Protein AF-A0A523SPB5-F1 (afdb_monomer)

Structure (mmCIF, N/CA/C/O backbone):
data_AF-A0A523SPB5-F1
#
_entry.id  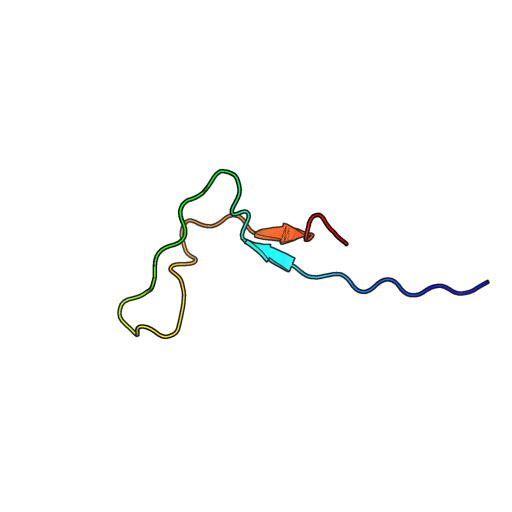 AF-A0A523SPB5-F1
#
loop_
_atom_site.group_PDB
_atom_site.id
_atom_site.type_symbol
_atom_site.label_atom_id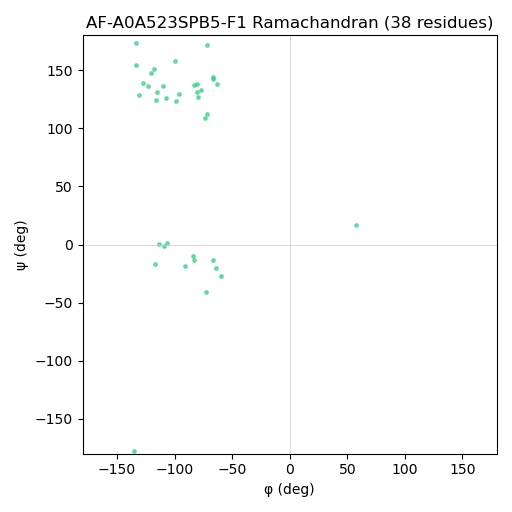
_atom_site.label_alt_id
_atom_site.label_c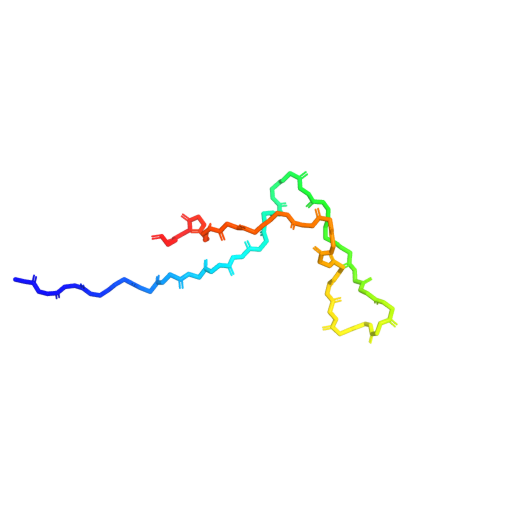omp_id
_atom_site.label_asym_id
_atom_site.label_entity_id
_atom_site.label_seq_id
_atom_site.pdbx_PDB_ins_code
_atom_site.Cartn_x
_atom_site.Cartn_y
_atom_site.Cartn_z
_atom_site.occupancy
_atom_site.B_iso_or_equiv
_atom_site.auth_seq_id
_atom_site.auth_comp_id
_atom_site.auth_asym_id
_atom_site.auth_atom_id
_atom_site.pdbx_PDB_model_num
ATOM 1 N N . MET A 1 1 ? 18.581 -2.375 -26.288 1.00 77.69 1 MET A N 1
ATOM 2 C CA . MET A 1 1 ? 18.619 -1.570 -25.050 1.00 77.69 1 MET A CA 1
ATOM 3 C C . MET A 1 1 ? 17.693 -2.252 -24.069 1.00 77.69 1 MET A C 1
ATOM 5 O O . MET A 1 1 ? 16.554 -2.490 -24.444 1.00 77.69 1 MET A O 1
ATOM 9 N N . ASN A 1 2 ? 18.185 -2.631 -22.892 1.00 93.69 2 ASN A N 1
ATOM 10 C CA . ASN A 1 2 ? 17.381 -3.328 -21.888 1.00 93.69 2 ASN A CA 1
ATOM 11 C C . ASN A 1 2 ? 17.095 -2.349 -20.752 1.00 93.69 2 ASN A C 1
ATOM 13 O O . ASN A 1 2 ? 18.034 -1.754 -20.225 1.00 93.69 2 ASN A O 1
ATOM 17 N N . ILE A 1 3 ? 15.820 -2.172 -20.412 1.00 93.50 3 ILE A N 1
ATOM 18 C CA . ILE A 1 3 ? 15.364 -1.334 -19.300 1.00 93.50 3 ILE A CA 1
ATOM 19 C C . ILE A 1 3 ? 14.539 -2.220 -18.372 1.00 93.50 3 ILE A C 1
ATOM 21 O O . ILE A 1 3 ? 13.722 -3.010 -18.841 1.00 93.50 3 ILE A O 1
ATOM 25 N N . ALA A 1 4 ? 14.763 -2.077 -17.070 1.00 94.81 4 ALA A N 1
ATOM 26 C CA . ALA A 1 4 ? 13.906 -2.634 -16.035 1.00 94.81 4 ALA A CA 1
ATOM 27 C C . ALA A 1 4 ? 13.172 -1.482 -15.341 1.00 94.81 4 ALA A C 1
ATOM 29 O O . ALA A 1 4 ? 13.790 -0.458 -15.047 1.00 94.81 4 ALA A O 1
ATOM 30 N N . VAL A 1 5 ? 11.875 -1.660 -15.095 1.00 96.31 5 VAL A N 1
ATOM 31 C CA . VAL A 1 5 ? 11.030 -0.705 -14.369 1.00 96.31 5 VAL A CA 1
ATOM 32 C C . VAL A 1 5 ? 10.551 -1.396 -13.101 1.00 96.31 5 VAL A C 1
ATOM 34 O O . VAL A 1 5 ? 10.012 -2.503 -13.158 1.00 96.31 5 VAL A O 1
ATOM 37 N N . CYS A 1 6 ? 10.813 -0.771 -11.958 1.00 97.56 6 CYS A N 1
ATOM 38 C CA . CYS A 1 6 ? 10.291 -1.231 -10.682 1.00 97.56 6 CYS A CA 1
ATOM 39 C C . CYS A 1 6 ? 8.855 -0.737 -10.554 1.00 97.56 6 CYS A C 1
ATOM 41 O O . CYS A 1 6 ? 8.615 0.441 -10.769 1.00 97.56 6 CYS A O 1
ATOM 43 N N . ILE A 1 7 ? 7.940 -1.633 -10.197 1.00 97.38 7 ILE A N 1
ATOM 44 C CA . ILE A 1 7 ? 6.534 -1.304 -9.963 1.00 97.38 7 ILE A CA 1
ATOM 45 C C . ILE A 1 7 ? 6.153 -1.673 -8.533 1.00 97.38 7 ILE A C 1
ATOM 47 O O . ILE A 1 7 ? 6.649 -2.662 -7.977 1.00 97.38 7 ILE A O 1
ATOM 51 N N . LYS A 1 8 ? 5.245 -0.906 -7.944 1.00 97.94 8 L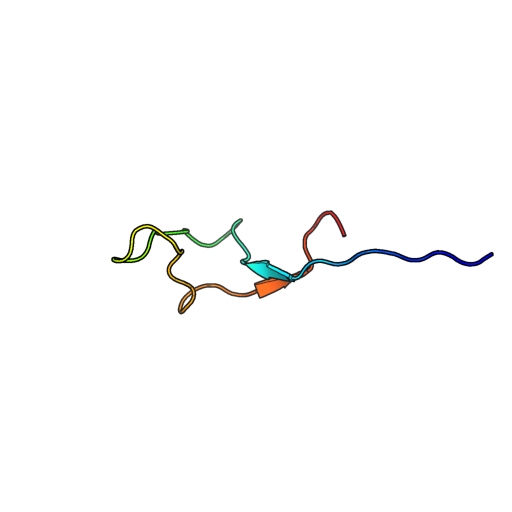YS A N 1
ATOM 52 C CA . LYS A 1 8 ? 4.743 -1.086 -6.591 1.00 97.94 8 LYS A CA 1
ATOM 53 C C . LYS A 1 8 ? 3.223 -1.036 -6.598 1.00 97.94 8 LYS A C 1
ATOM 55 O O . LYS A 1 8 ? 2.607 -0.087 -7.063 1.00 97.94 8 LYS A O 1
ATOM 60 N N . ARG A 1 9 ? 2.614 -2.056 -5.996 1.00 96.62 9 ARG A N 1
ATOM 61 C CA . ARG A 1 9 ? 1.184 -2.058 -5.678 1.00 96.62 9 ARG A CA 1
ATOM 62 C C . ARG A 1 9 ? 0.951 -1.252 -4.401 1.00 96.62 9 ARG A C 1
ATOM 64 O O . ARG A 1 9 ? 1.593 -1.530 -3.386 1.00 96.62 9 ARG A O 1
ATOM 71 N N . VAL A 1 10 ? 0.045 -0.283 -4.441 1.00 95.25 10 VAL A N 1
ATOM 72 C CA . VAL A 1 10 ? -0.299 0.603 -3.318 1.00 95.25 10 VAL A CA 1
ATOM 73 C C . VAL A 1 10 ? -1.820 0.719 -3.174 1.00 95.25 10 VAL A C 1
ATOM 75 O O . VAL A 1 10 ? -2.531 0.493 -4.152 1.00 95.25 10 VAL A O 1
ATOM 78 N N . PRO A 1 11 ? -2.349 1.017 -1.974 1.00 95.00 11 PRO A N 1
ATOM 79 C CA . PRO A 1 11 ? -3.754 1.381 -1.844 1.00 95.00 11 PRO A CA 1
ATOM 80 C C . PRO A 1 11 ? -4.012 2.722 -2.543 1.00 95.00 11 PRO A C 1
ATOM 82 O O . PRO A 1 11 ? -3.178 3.623 -2.469 1.00 95.00 11 PRO A O 1
ATOM 85 N N . GLU A 1 12 ? -5.162 2.857 -3.196 1.00 91.81 12 GLU A N 1
ATOM 86 C CA . GLU A 1 12 ? -5.640 4.122 -3.750 1.00 91.81 12 GLU A CA 1
ATOM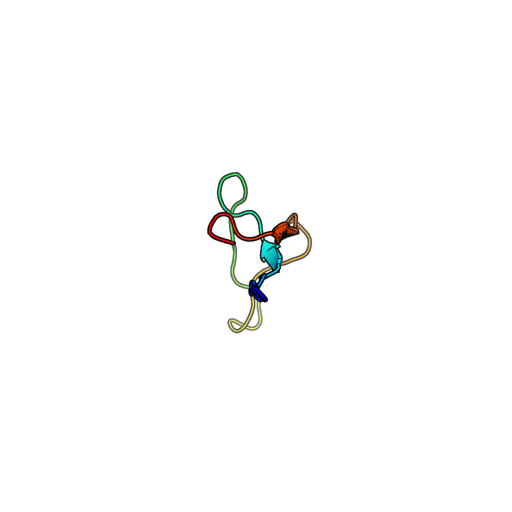 87 C C . GLU A 1 12 ? -6.071 5.031 -2.596 1.00 91.81 12 GLU A C 1
ATOM 89 O O . GLU A 1 12 ? -7.035 4.740 -1.888 1.00 91.81 12 GLU A O 1
ATOM 94 N N . THR A 1 13 ? -5.331 6.116 -2.380 1.00 91.62 13 THR A N 1
ATOM 95 C CA . THR A 1 13 ? -5.538 7.043 -1.256 1.00 91.62 13 THR A CA 1
ATOM 96 C C . THR A 1 13 ? -6.100 8.398 -1.677 1.00 91.62 13 THR A C 1
ATOM 98 O O . THR A 1 13 ? -6.313 9.254 -0.824 1.00 91.62 13 THR A O 1
ATOM 101 N N . THR A 1 14 ? -6.323 8.620 -2.972 1.00 87.44 14 THR A N 1
ATOM 102 C CA . THR A 1 14 ? -6.853 9.881 -3.513 1.00 87.44 14 THR A CA 1
ATOM 103 C C . THR A 1 14 ? -8.334 10.039 -3.184 1.00 87.44 14 THR A C 1
ATOM 105 O O . THR A 1 14 ? -8.769 11.117 -2.789 1.00 87.44 14 THR A O 1
ATOM 108 N N . GLU A 1 15 ? -9.094 8.944 -3.281 1.00 81.25 15 GLU A N 1
ATOM 109 C CA . GLU A 1 15 ? -10.556 8.928 -3.102 1.00 81.25 15 GLU A CA 1
ATOM 110 C C . GLU A 1 15 ? -11.007 8.144 -1.852 1.00 81.25 15 GLU A C 1
ATOM 112 O O . GLU A 1 15 ? -12.203 8.034 -1.579 1.00 81.25 15 GLU A O 1
ATOM 117 N N . ALA A 1 16 ? -10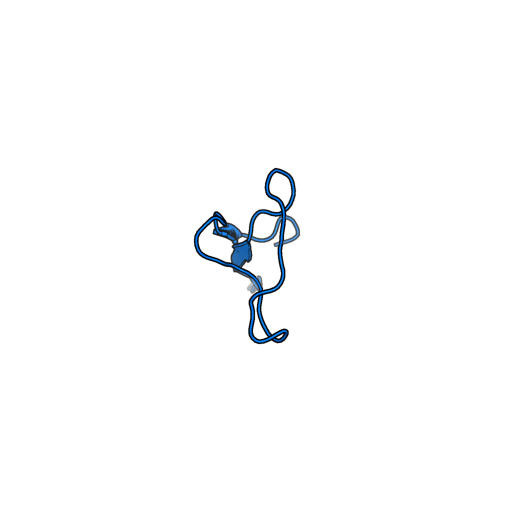.070 7.585 -1.075 1.00 84.44 16 ALA A N 1
ATOM 118 C CA . ALA A 1 16 ? -10.369 6.760 0.095 1.00 84.44 16 ALA A CA 1
ATOM 119 C C . ALA A 1 16 ? -9.626 7.238 1.349 1.00 84.44 16 ALA A C 1
ATOM 121 O O . ALA A 1 16 ? -8.443 7.577 1.315 1.00 84.44 16 ALA A O 1
ATOM 122 N N . ALA A 1 17 ? -10.326 7.230 2.486 1.00 86.88 17 ALA A N 1
ATOM 123 C CA . ALA A 1 17 ? -9.735 7.558 3.776 1.00 86.88 17 ALA A CA 1
ATOM 124 C C . ALA A 1 17 ? -8.911 6.380 4.315 1.00 86.88 17 ALA A C 1
ATOM 126 O O . ALA A 1 17 ? -9.391 5.249 4.367 1.00 86.88 17 ALA A O 1
ATOM 127 N N . VAL A 1 18 ? -7.694 6.665 4.780 1.00 92.38 18 VAL A N 1
ATOM 128 C CA . VAL A 1 18 ? -6.818 5.681 5.427 1.00 92.38 18 VAL A CA 1
ATOM 129 C C . VAL A 1 18 ? -6.930 5.822 6.943 1.00 92.38 18 VAL A C 1
ATOM 131 O O . VAL A 1 18 ? -6.685 6.897 7.491 1.00 92.38 18 VAL A O 1
ATOM 134 N N . SER A 1 19 ? -7.284 4.736 7.627 1.00 92.81 19 SER A N 1
ATOM 135 C CA . SER A 1 19 ? -7.371 4.665 9.088 1.00 92.81 19 SER A CA 1
ATOM 136 C C . SER A 1 19 ? -6.390 3.640 9.654 1.00 92.81 19 SER A C 1
ATOM 138 O O . SER A 1 19 ? -6.030 2.671 8.987 1.00 92.81 19 SER A O 1
ATOM 140 N N . ILE A 1 20 ? -5.939 3.876 10.887 1.00 94.44 20 ILE A N 1
ATOM 141 C CA . ILE A 1 20 ? -5.032 2.982 11.616 1.00 94.44 20 ILE A CA 1
ATOM 142 C C . ILE A 1 20 ? -5.857 1.873 12.276 1.00 94.44 20 ILE A C 1
ATOM 144 O O . ILE A 1 20 ? -6.932 2.135 12.822 1.00 94.44 20 ILE A O 1
ATOM 148 N N . ASP A 1 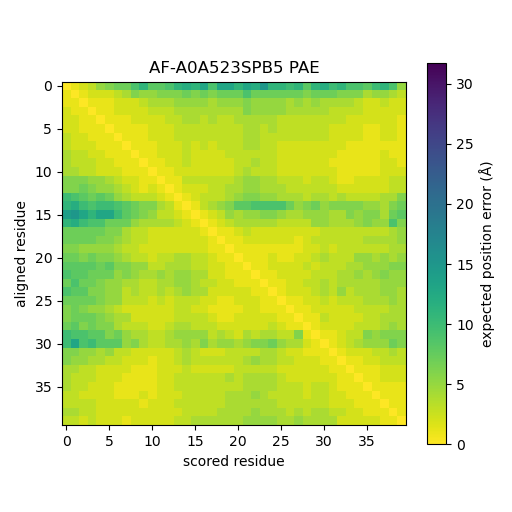21 ? -5.365 0.639 12.210 1.00 93.69 21 ASP A N 1
ATOM 149 C CA . ASP A 1 21 ? -6.003 -0.512 12.841 1.00 93.69 21 ASP A CA 1
ATOM 150 C C . ASP A 1 21 ? -5.871 -0.489 14.378 1.00 93.69 21 ASP A C 1
ATOM 152 O O . ASP A 1 21 ? -5.130 0.296 14.968 1.00 93.69 21 ASP A O 1
ATOM 156 N N . SER A 1 22 ? -6.565 -1.395 15.070 1.00 94.94 22 SER A N 1
ATOM 157 C CA . SER A 1 22 ? -6.500 -1.476 16.539 1.00 94.94 22 SER A CA 1
ATOM 158 C C . SER A 1 22 ? -5.136 -1.911 17.087 1.00 94.94 22 SER A C 1
ATOM 160 O O . SER A 1 22 ? -4.919 -1.843 18.295 1.00 94.94 22 SER A O 1
ATOM 162 N N . SER A 1 23 ? -4.246 -2.430 16.236 1.00 95.75 23 SER A N 1
ATOM 163 C CA . SER A 1 23 ? -2.892 -2.814 16.640 1.00 95.75 23 SER A CA 1
ATOM 164 C C . SER A 1 23 ? -1.916 -1.633 16.634 1.00 95.75 23 SER A C 1
ATOM 166 O O . SER A 1 23 ? -0.801 -1.782 17.137 1.00 95.75 23 SER A O 1
ATOM 168 N N . GLU A 1 24 ? -2.332 -0.487 16.080 1.00 93.69 24 GLU A N 1
ATOM 169 C CA . GLU A 1 24 ? -1.527 0.718 15.847 1.00 93.69 24 GLU A CA 1
ATOM 170 C C . GLU A 1 24 ? -0.283 0.484 14.972 1.00 93.69 24 GLU A C 1
ATOM 172 O O . GLU A 1 24 ? 0.643 1.297 14.947 1.00 93.69 24 GLU A O 1
ATOM 177 N N . LYS A 1 25 ? -0.237 -0.635 14.244 1.00 96.12 25 LYS A N 1
ATOM 178 C CA . LYS A 1 25 ? 0.910 -1.024 13.406 1.00 96.12 25 LYS A CA 1
ATOM 179 C C . LYS A 1 25 ? 0.569 -1.106 11.928 1.00 96.12 25 LYS A C 1
ATOM 181 O O . LYS A 1 25 ? 1.486 -1.106 11.107 1.00 96.12 25 LYS A O 1
ATOM 186 N N . HIS A 1 26 ? -0.716 -1.176 11.596 1.00 94.00 26 HIS A N 1
ATOM 187 C CA . HIS A 1 26 ? -1.192 -1.325 10.230 1.00 94.00 26 HIS A CA 1
ATOM 188 C C . HIS A 1 26 ? -2.330 -0.349 9.936 1.00 94.00 26 HIS A C 1
ATOM 190 O O . HIS A 1 26 ? -2.818 0.365 10.813 1.00 94.00 26 HIS A O 1
ATOM 196 N N . ILE A 1 27 ? -2.731 -0.312 8.670 1.00 93.44 27 ILE A N 1
ATOM 197 C CA . ILE A 1 27 ? -3.933 0.391 8.232 1.00 93.44 27 ILE A CA 1
ATOM 198 C C . ILE A 1 27 ? -5.075 -0.607 8.064 1.00 93.44 27 ILE A C 1
ATOM 200 O O . ILE A 1 27 ? -4.842 -1.799 7.869 1.00 93.44 27 ILE A O 1
ATOM 204 N N . VAL A 1 28 ? -6.308 -0.118 8.118 1.00 93.25 28 VAL A N 1
ATOM 205 C CA . VAL A 1 28 ? -7.480 -0.930 7.785 1.00 93.25 28 VAL A CA 1
ATOM 206 C C . VAL A 1 28 ? -7.525 -1.130 6.268 1.00 93.25 28 VAL A C 1
ATOM 208 O O . VAL A 1 28 ? -7.787 -0.191 5.520 1.00 93.25 28 VAL A O 1
ATOM 211 N N . GLU A 1 29 ? -7.249 -2.350 5.806 1.00 91.94 29 GLU A N 1
ATOM 212 C CA . GLU A 1 29 ? -7.133 -2.661 4.372 1.00 91.94 29 GLU A CA 1
ATOM 213 C C . GLU A 1 29 ? -8.454 -3.106 3.722 1.00 91.94 29 GLU A C 1
ATOM 215 O O . GLU A 1 29 ? -8.576 -3.043 2.501 1.00 91.94 29 GLU A O 1
ATOM 220 N N . GLU A 1 30 ? -9.466 -3.529 4.494 1.00 87.81 30 GLU A N 1
ATOM 221 C CA . GLU A 1 30 ? -10.682 -4.167 3.948 1.00 87.81 30 GLU A CA 1
ATOM 222 C C . GLU A 1 30 ? -11.531 -3.255 3.047 1.00 87.81 30 GLU A C 1
ATOM 224 O O . GLU A 1 30 ? -12.343 -3.747 2.264 1.00 87.81 30 GLU A O 1
ATOM 229 N N . GLN A 1 31 ? -11.360 -1.936 3.158 1.00 83.31 31 GLN A N 1
ATOM 230 C CA . GLN A 1 31 ? -12.086 -0.938 2.365 1.00 83.31 31 GLN A CA 1
ATOM 231 C C . GLN A 1 31 ? -11.224 -0.276 1.285 1.00 83.31 31 GLN A C 1
ATOM 233 O O . GLN A 1 31 ? -11.712 0.600 0.572 1.00 83.31 31 GLN A O 1
ATOM 238 N N . LEU A 1 32 ? -9.956 -0.674 1.153 1.00 91.19 32 LEU A N 1
ATOM 239 C CA . LEU A 1 32 ? -9.025 -0.049 0.221 1.00 91.19 32 LEU A CA 1
ATOM 240 C C . LEU A 1 32 ? -8.965 -0.829 -1.091 1.00 91.19 32 LEU A C 1
ATOM 242 O O . LEU A 1 32 ? -8.754 -2.043 -1.125 1.00 91.19 32 LEU A O 1
ATOM 246 N N . VAL A 1 33 ? -9.117 -0.104 -2.196 1.00 92.75 33 VAL A N 1
ATOM 247 C CA . VAL A 1 33 ? -8.773 -0.603 -3.529 1.00 92.75 33 VAL A CA 1
ATOM 248 C C . VAL A 1 33 ? -7.265 -0.461 -3.692 1.00 92.75 33 VAL A C 1
ATOM 250 O O . VAL A 1 33 ? -6.699 0.544 -3.282 1.00 92.75 33 VAL A O 1
ATOM 253 N N . PHE A 1 34 ? -6.604 -1.463 -4.266 1.00 93.69 34 PHE A N 1
ATOM 254 C CA . PHE A 1 34 ? -5.161 -1.426 -4.505 1.00 93.69 34 PHE A CA 1
ATOM 255 C C . PHE A 1 34 ? -4.873 -1.449 -6.000 1.00 93.69 34 PHE A C 1
ATOM 257 O O . PHE A 1 34 ? -5.358 -2.348 -6.6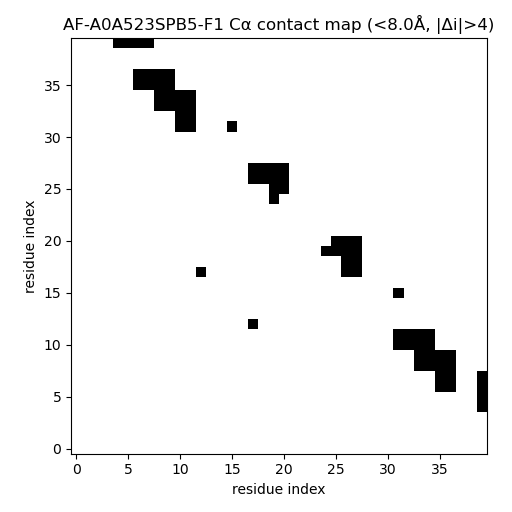92 1.00 93.69 34 PHE A O 1
ATOM 264 N N . ASP A 1 35 ? -4.016 -0.537 -6.445 1.00 94.81 35 ASP A N 1
ATOM 265 C CA . ASP A 1 35 ? -3.603 -0.366 -7.839 1.00 94.81 35 ASP A CA 1
ATOM 266 C C . ASP A 1 35 ? -2.074 -0.164 -7.942 1.00 94.81 35 ASP A C 1
ATOM 268 O O . ASP A 1 35 ? -1.350 -0.271 -6.943 1.00 94.81 35 ASP A O 1
ATOM 272 N N . ILE A 1 36 ? -1.557 0.052 -9.151 1.00 96.31 36 ILE A N 1
ATOM 273 C CA . ILE A 1 36 ? -0.175 0.479 -9.383 1.00 96.31 36 ILE A CA 1
ATOM 274 C C . ILE A 1 36 ? 0.042 1.894 -8.837 1.00 96.31 36 ILE A C 1
ATOM 276 O O . ILE A 1 36 ? -0.855 2.734 -8.869 1.00 96.31 36 ILE A O 1
ATOM 280 N N . ASN A 1 37 ? 1.227 2.157 -8.290 1.00 95.12 37 ASN A N 1
ATOM 281 C CA . ASN A 1 37 ? 1.575 3.500 -7.855 1.00 95.12 37 ASN A CA 1
ATOM 282 C C . ASN A 1 37 ? 1.609 4.456 -9.051 1.00 95.12 37 ASN A C 1
ATOM 284 O O . ASN A 1 37 ? 2.172 4.123 -10.082 1.00 95.12 37 ASN A O 1
ATOM 288 N N . GLU A 1 38 ? 1.071 5.661 -8.883 1.00 92.44 38 GLU A N 1
ATOM 289 C CA . GLU A 1 38 ? 1.000 6.661 -9.956 1.00 92.44 38 GLU A CA 1
ATOM 290 C C . GL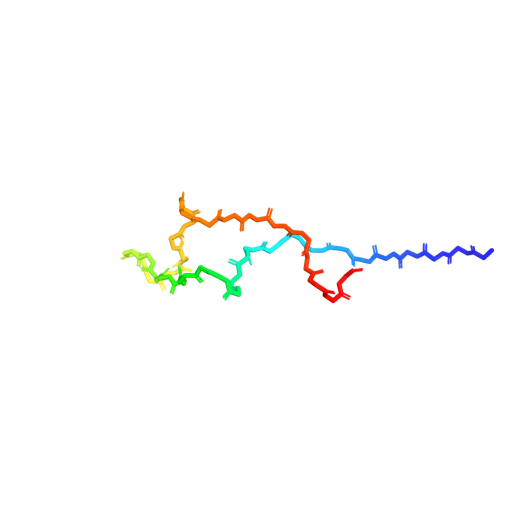U A 1 38 ? 2.375 7.066 -10.522 1.00 92.44 38 GLU A C 1
ATOM 292 O O . GLU A 1 38 ? 2.474 7.487 -11.673 1.00 92.44 38 GLU A O 1
ATOM 297 N N . ALA A 1 39 ? 3.442 6.958 -9.724 1.00 93.50 39 ALA A N 1
ATOM 298 C CA . ALA A 1 39 ? 4.795 7.290 -10.161 1.00 93.50 39 ALA A CA 1
ATOM 299 C C . ALA A 1 39 ? 5.502 6.154 -10.924 1.00 93.50 39 ALA A C 1
ATOM 301 O O . ALA A 1 39 ? 6.559 6.412 -11.509 1.00 93.50 39 ALA A O 1
ATOM 302 N N . ASP A 1 40 ? 4.956 4.934 -10.881 1.00 92.50 40 ASP A N 1
ATOM 303 C CA . ASP A 1 40 ? 5.488 3.754 -11.572 1.00 92.50 40 ASP A CA 1
ATOM 304 C C . ASP A 1 40 ? 4.856 3.594 -12.967 1.00 92.50 40 ASP A C 1
ATOM 306 O O . ASP A 1 40 ? 5.619 3.315 -13.925 1.00 92.50 40 ASP A O 1
#

Solvent-accessible surface area (backbone atoms only — not comparable to full-atom values): 2887 Å² total; per-residue (Å²): 137,90,84,87,82,79,76,50,82,37,67,54,62,90,90,43,88,85,48,72,33,98,82,74,78,50,62,60,59,93,85,54,57,71,42,74,38,92,92,91

Radius of gyration: 13.77 Å; Cα contacts (8 Å, |Δi|>4): 37; chains: 1; bounding box: 31×14×42 Å

Mean predicted aligned error: 3.38 Å

Sequence (40 aa):
MNIAVCIKRVPETTEAAVSIDSSEKHIVEEQLVFDINEAD

pLDDT: mean 92.48, std 4.41, range [77.69, 97.94]

Secondary structure (DSSP, 8-state):
--------EEE--SSS---B-TTSSSB--TT--EEE-TT-

Foldseek 3Di:
DDDDDDKDKDWDPPPDDWAADPVNPDTDPPPTDIDIDPVD